Protein AF-E2AMS4-F1 (afdb_monomer)

Mean predicted aligned error: 3.5 Å

Organism: Camponotus floridanus (NCBI:txid104421)

InterPro domains:
  IPR036397 Ribonuclease H superfamily [G3DSA:3.30.420.10] (1-60)

Radius of gyration: 15.58 Å; Cα contacts (8 Å, |Δi|>4): 22; chains: 1; bounding box: 28×19×41 Å

Solvent-accessible surface area (backbone atoms only — not comparable to full-atom values): 3676 Å² total; per-residue (Å²): 106,58,69,55,62,49,44,57,84,54,56,94,60,85,69,97,45,74,65,56,49,51,52,53,50,51,52,50,52,70,67,54,57,70,67,55,55,54,50,40,53,54,53,48,57,54,48,53,54,50,32,60,76,48,73,68,47,94,80,136

Foldseek 3Di:
DLVCQLVVVVPPDDDPDPVRCVVSSVVSSVPDDPVVVVVVVVVVVVVVVVCVVVVNDDDD

pLDDT: mean 93.98, std 3.34, range [79.38, 98.12]

Sequence (60 aa):
YVISKLKRPLRGHRFESIDEIKEKSKKELKAIPTIEFQKCFEDWKNRWHKCIVSGGDYFE

Structure (mmCIF, N/CA/C/O backbone):
data_AF-E2AMS4-F1
#
_entry.id   AF-E2AMS4-F1
#
loop_
_atom_site.group_PDB
_atom_site.id
_atom_site.type_symbol
_atom_site.label_atom_id
_atom_site.label_alt_id
_atom_site.label_comp_id
_atom_site.label_asym_id
_atom_site.label_entity_id
_atom_site.label_seq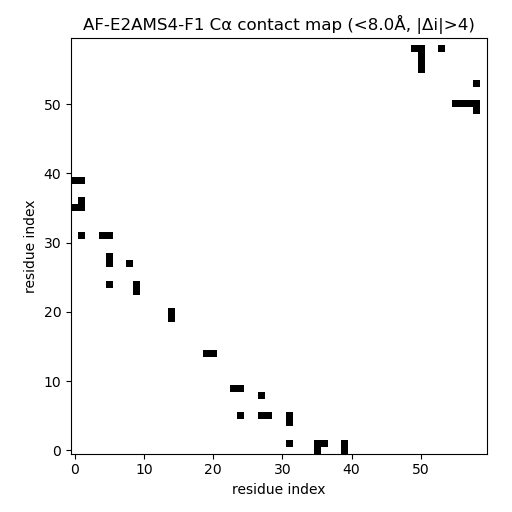_id
_atom_site.pdbx_PDB_ins_code
_atom_site.Cartn_x
_atom_site.Cartn_y
_atom_site.Cartn_z
_atom_site.occupancy
_atom_site.B_iso_or_equiv
_atom_site.auth_seq_id
_atom_site.auth_comp_id
_atom_site.auth_asym_id
_atom_site.auth_atom_id
_atom_site.pdbx_PDB_model_num
ATOM 1 N N . TYR A 1 1 ? -4.925 -1.987 1.494 1.00 79.38 1 TYR A N 1
ATOM 2 C CA . TYR A 1 1 ? -6.060 -1.242 0.918 1.00 79.38 1 TYR A CA 1
ATOM 3 C C . TYR A 1 1 ? -5.755 -0.801 -0.510 1.00 79.38 1 TYR A C 1
ATOM 5 O O . TYR A 1 1 ? -5.969 -1.606 -1.408 1.00 79.38 1 TYR A O 1
ATOM 13 N N . VAL A 1 2 ? -5.145 0.362 -0.759 1.00 87.19 2 VAL A N 1
ATOM 14 C CA . VAL A 1 2 ? -4.779 0.782 -2.133 1.00 87.19 2 VAL A CA 1
ATOM 15 C C . VAL A 1 2 ? -3.408 0.255 -2.565 1.00 87.19 2 VAL A C 1
ATOM 17 O O . VAL A 1 2 ? -3.272 -0.315 -3.642 1.00 87.19 2 VAL A O 1
ATOM 20 N N . ILE A 1 3 ? -2.401 0.329 -1.689 1.00 83.94 3 ILE A N 1
ATOM 21 C CA . ILE A 1 3 ? -1.040 -0.165 -1.981 1.00 83.94 3 ILE A CA 1
ATOM 22 C C . ILE A 1 3 ? -1.049 -1.662 -2.315 1.00 83.94 3 ILE A C 1
ATOM 24 O O . ILE A 1 3 ? -0.314 -2.116 -3.183 1.00 83.94 3 ILE A O 1
ATOM 28 N N . SER A 1 4 ? -1.916 -2.442 -1.666 1.00 88.25 4 SER A N 1
ATOM 29 C CA . SER A 1 4 ? -2.109 -3.858 -1.994 1.00 88.25 4 SER A CA 1
ATOM 30 C C . SER A 1 4 ? -2.677 -4.060 -3.400 1.00 88.25 4 SER A C 1
ATOM 32 O O . SER A 1 4 ? -2.282 -5.008 -4.067 1.00 88.25 4 SER A O 1
ATOM 34 N N . LYS A 1 5 ? -3.574 -3.180 -3.86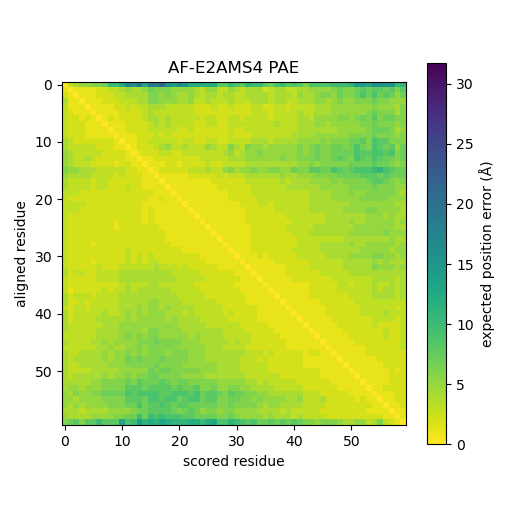3 1.00 89.50 5 LYS A N 1
ATOM 35 C CA . LYS A 1 5 ? -4.131 -3.228 -5.223 1.00 89.50 5 LYS A CA 1
ATOM 36 C C . LYS A 1 5 ? -3.090 -2.837 -6.268 1.00 89.50 5 LYS A C 1
ATOM 38 O O . LYS A 1 5 ? -3.029 -3.498 -7.288 1.00 89.50 5 LYS A O 1
ATOM 43 N N . LEU A 1 6 ? -2.222 -1.870 -5.960 1.00 91.62 6 LEU A N 1
ATOM 44 C CA . LEU A 1 6 ? -1.075 -1.512 -6.800 1.00 91.62 6 LEU A CA 1
ATOM 45 C C . LEU A 1 6 ? -0.021 -2.631 -6.867 1.00 91.62 6 LEU A C 1
ATOM 47 O O . LEU A 1 6 ? 0.497 -2.939 -7.932 1.00 91.62 6 LEU A O 1
ATOM 51 N N . LYS A 1 7 ? 0.317 -3.251 -5.730 1.00 90.38 7 LYS A N 1
ATOM 52 C CA . LYS A 1 7 ? 1.386 -4.262 -5.661 1.00 90.38 7 LYS A CA 1
ATOM 53 C C . LYS A 1 7 ? 1.003 -5.597 -6.293 1.00 90.38 7 LYS A C 1
ATOM 55 O O . LYS A 1 7 ? 1.880 -6.272 -6.813 1.00 90.38 7 LYS A O 1
ATOM 60 N N . ARG A 1 8 ? -0.270 -6.003 -6.223 1.00 93.06 8 ARG A N 1
ATOM 61 C CA . ARG A 1 8 ? -0.757 -7.283 -6.772 1.00 93.06 8 ARG A CA 1
ATOM 62 C C . ARG A 1 8 ? -0.385 -7.504 -8.250 1.00 93.06 8 ARG A C 1
ATOM 64 O O . ARG A 1 8 ? 0.242 -8.527 -8.502 1.00 93.06 8 ARG A O 1
ATOM 71 N N . PRO A 1 9 ? -0.697 -6.594 -9.192 1.00 92.38 9 PRO A N 1
ATOM 72 C CA . PRO A 1 9 ? -0.370 -6.775 -10.610 1.00 92.38 9 PRO A CA 1
ATOM 73 C C . PRO A 1 9 ? 1.135 -6.707 -10.903 1.00 92.38 9 PRO A C 1
ATOM 75 O O . PRO A 1 9 ? 1.592 -7.264 -11.893 1.00 92.38 9 PRO A O 1
ATOM 78 N N . LEU A 1 10 ? 1.920 -6.058 -10.038 1.00 93.62 10 LEU A N 1
ATOM 79 C CA . LEU A 1 10 ? 3.372 -5.925 -10.201 1.00 93.62 10 LEU A CA 1
ATOM 80 C C . LEU A 1 10 ? 4.153 -7.088 -9.564 1.00 93.62 10 LEU A C 1
ATOM 82 O O . LEU A 1 10 ? 5.358 -7.227 -9.775 1.00 93.62 10 LEU A O 1
ATOM 86 N N . ARG A 1 11 ? 3.501 -7.908 -8.732 1.00 94.00 11 ARG A N 1
ATOM 87 C CA . ARG A 1 11 ? 4.166 -8.948 -7.944 1.00 94.00 11 ARG A CA 1
ATOM 88 C C . ARG A 1 11 ? 4.621 -10.096 -8.841 1.00 94.00 11 ARG A C 1
ATOM 90 O O . ARG A 1 11 ? 3.844 -10.612 -9.631 1.00 94.00 11 ARG A O 1
ATOM 97 N N . GLY A 1 12 ? 5.863 -10.538 -8.653 1.00 93.19 12 GLY A N 1
ATOM 98 C CA . GLY A 1 12 ? 6.427 -11.665 -9.403 1.00 93.19 12 GLY A CA 1
ATOM 99 C C . GLY A 1 12 ? 6.810 -11.323 -10.843 1.00 93.19 12 GLY A C 1
ATOM 100 O O . GLY A 1 12 ? 7.313 -12.190 -11.549 1.00 93.19 12 GLY A O 1
ATOM 101 N N . HIS A 1 13 ? 6.621 -10.072 -11.270 1.00 94.44 13 HIS A N 1
ATOM 102 C CA . HIS A 1 13 ? 7.100 -9.603 -12.558 1.00 94.44 13 HIS A CA 1
ATOM 103 C C . HIS A 1 13 ? 8.512 -9.033 -12.411 1.00 94.44 13 HIS A C 1
ATOM 105 O O . HIS A 1 13 ? 8.763 -8.184 -11.552 1.00 94.44 13 HIS A O 1
ATOM 111 N N . ARG A 1 14 ? 9.439 -9.517 -13.241 1.00 95.44 14 ARG A N 1
ATOM 112 C CA . ARG A 1 14 ? 10.769 -8.927 -13.390 1.00 95.44 14 ARG A CA 1
ATOM 113 C C . ARG A 1 14 ? 10.675 -7.816 -14.430 1.00 95.44 14 ARG A C 1
ATOM 115 O O . ARG A 1 14 ? 10.050 -8.009 -15.465 1.00 95.44 14 ARG A O 1
ATOM 122 N N . PHE A 1 15 ? 11.275 -6.676 -14.123 1.00 95.94 15 PHE A N 1
ATOM 123 C CA . PHE A 1 15 ? 11.353 -5.525 -15.016 1.00 95.94 15 PHE A CA 1
ATOM 124 C C . PHE A 1 15 ? 12.807 -5.367 -15.452 1.00 95.94 15 PHE A C 1
ATOM 126 O O . PHE A 1 15 ? 13.716 -5.599 -14.649 1.00 95.94 15 PHE A O 1
ATOM 133 N N . GLU A 1 16 ? 13.015 -4.978 -16.702 1.00 96.31 16 GLU A N 1
ATOM 134 C CA . GLU A 1 16 ? 14.346 -4.828 -17.296 1.00 96.31 16 GLU A CA 1
ATOM 135 C C . GLU A 1 16 ? 14.969 -3.467 -16.956 1.00 96.31 16 GLU A C 1
ATOM 137 O O . GLU A 1 16 ? 16.188 -3.302 -17.004 1.00 96.31 16 GLU A O 1
ATOM 142 N N . SER A 1 17 ? 14.153 -2.476 -16.573 1.00 97.94 17 SER A N 1
ATOM 143 C CA . SER A 1 17 ? 14.635 -1.142 -16.210 1.00 97.94 17 SER A CA 1
ATOM 144 C C . SER A 1 17 ? 13.801 -0.448 -15.130 1.00 97.94 17 SER A C 1
ATOM 146 O O . SER A 1 17 ? 12.646 -0.787 -14.854 1.00 97.94 17 SER A O 1
ATOM 148 N N . ILE A 1 18 ? 14.400 0.585 -14.527 1.00 97.06 18 ILE A N 1
ATOM 149 C CA . ILE A 1 18 ? 13.722 1.470 -13.568 1.00 97.06 18 ILE A CA 1
ATOM 150 C C . ILE A 1 18 ? 12.588 2.253 -14.251 1.00 97.06 18 ILE A C 1
ATOM 152 O O . ILE A 1 18 ? 11.560 2.534 -13.630 1.00 97.06 18 ILE A O 1
ATOM 156 N N . ASP A 1 19 ? 12.751 2.610 -15.521 1.00 98.12 19 ASP A N 1
ATOM 157 C CA . ASP A 1 19 ? 11.729 3.366 -16.242 1.00 98.12 19 ASP A CA 1
ATOM 158 C C . ASP A 1 19 ? 10.509 2.498 -16.545 1.00 98.12 19 ASP A C 1
ATOM 160 O O . ASP A 1 19 ? 9.378 2.945 -16.349 1.00 98.12 19 ASP A O 1
ATOM 164 N N . GLU A 1 20 ? 10.725 1.222 -16.872 1.00 97.06 20 GLU A N 1
ATOM 165 C CA . GLU A 1 20 ? 9.645 0.260 -17.080 1.00 97.06 20 GLU A CA 1
ATOM 166 C C . GLU A 1 20 ? 8.799 0.074 -15.808 1.00 97.06 20 GLU A C 1
ATOM 168 O O . GLU A 1 20 ? 7.565 0.139 -15.855 1.00 97.06 20 GLU A O 1
ATOM 173 N N . ILE A 1 21 ? 9.438 -0.104 -14.643 1.00 95.62 21 ILE A N 1
ATOM 174 C CA . ILE A 1 21 ? 8.702 -0.247 -13.378 1.00 95.62 21 ILE A CA 1
ATOM 175 C C . ILE A 1 21 ? 7.972 1.046 -13.003 1.00 95.62 21 ILE A C 1
ATOM 177 O O . ILE A 1 21 ? 6.846 0.973 -12.503 1.00 95.62 21 ILE A O 1
ATOM 181 N N . LYS A 1 22 ? 8.545 2.228 -13.270 1.00 96.56 22 LYS A N 1
ATOM 182 C CA . LYS A 1 22 ? 7.868 3.514 -13.034 1.00 96.56 22 LYS A CA 1
ATOM 183 C C . LYS A 1 22 ? 6.633 3.657 -13.915 1.00 96.56 22 LYS A C 1
ATOM 185 O O . LYS A 1 22 ? 5.574 4.035 -13.411 1.00 96.56 22 LYS A O 1
ATOM 190 N N . GLU A 1 23 ? 6.749 3.351 -15.204 1.00 97.00 23 GLU A N 1
ATOM 191 C CA . GLU A 1 23 ? 5.645 3.461 -16.155 1.00 97.00 23 GLU A CA 1
ATOM 192 C C . GLU A 1 23 ? 4.510 2.498 -15.799 1.00 97.00 23 GLU A C 1
ATOM 194 O O . GLU A 1 23 ? 3.365 2.931 -15.621 1.00 97.00 23 GLU A O 1
ATOM 199 N N . LYS A 1 24 ? 4.829 1.212 -15.601 1.00 95.94 24 LYS A N 1
ATOM 200 C CA . LYS A 1 24 ? 3.839 0.198 -15.221 1.00 95.94 24 LYS A CA 1
ATOM 201 C C . LYS A 1 24 ? 3.198 0.527 -13.871 1.00 95.94 24 LYS A C 1
ATOM 203 O O . LYS A 1 24 ? 1.976 0.520 -13.770 1.00 95.94 24 LYS A O 1
ATOM 208 N N . SER A 1 25 ? 3.975 0.940 -12.865 1.00 95.00 25 SER A N 1
ATOM 209 C CA . SER A 1 25 ? 3.421 1.364 -11.567 1.00 95.00 25 SER A CA 1
ATOM 210 C C . SER A 1 25 ? 2.487 2.569 -11.695 1.00 95.00 25 SER A C 1
ATOM 212 O O . SER A 1 25 ? 1.430 2.602 -11.069 1.00 95.00 25 SER A O 1
ATOM 214 N N . LYS A 1 26 ? 2.840 3.562 -12.522 1.00 96.19 26 LYS A N 1
ATOM 215 C CA . LYS A 1 26 ? 2.002 4.745 -12.770 1.00 96.19 26 LYS A CA 1
ATOM 216 C C . LYS A 1 26 ? 0.702 4.372 -13.477 1.00 96.19 26 LYS A C 1
ATOM 218 O O . LYS A 1 26 ? -0.343 4.929 -13.141 1.00 96.19 26 LYS A O 1
ATOM 223 N N . LYS A 1 27 ? 0.759 3.453 -14.443 1.00 95.94 27 LYS A N 1
ATOM 224 C CA . LYS A 1 27 ? -0.419 2.942 -15.149 1.00 95.94 27 LYS A CA 1
ATOM 225 C C . LYS A 1 27 ? -1.365 2.226 -14.187 1.00 95.94 27 LYS A C 1
ATOM 227 O O . LYS A 1 27 ? -2.534 2.594 -14.123 1.00 95.94 27 LYS A O 1
ATOM 232 N N . GLU A 1 28 ? -0.847 1.289 -13.395 1.00 95.38 28 GLU A N 1
ATOM 233 C CA . GLU A 1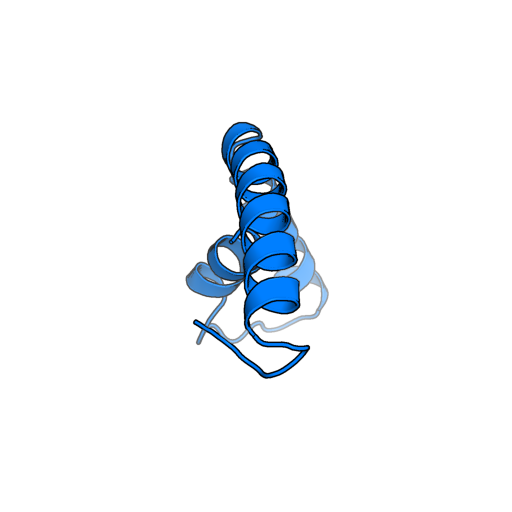 28 ? -1.638 0.561 -12.396 1.00 95.38 28 GLU A CA 1
ATOM 234 C C . GLU A 1 28 ? -2.239 1.508 -11.353 1.00 95.38 28 GLU A C 1
ATOM 236 O O . GLU A 1 28 ? -3.416 1.402 -11.027 1.00 95.38 28 GLU A O 1
ATOM 241 N N . LEU A 1 29 ? -1.474 2.499 -10.882 1.00 94.75 29 LEU A N 1
ATOM 242 C CA . LEU A 1 29 ? -1.972 3.492 -9.931 1.00 94.75 29 LEU A CA 1
ATOM 243 C C . LEU A 1 29 ? -3.142 4.306 -10.502 1.00 94.75 29 LEU A C 1
ATOM 245 O O . LEU A 1 29 ? -4.134 4.512 -9.808 1.00 94.75 29 LEU A O 1
ATOM 249 N N . LYS A 1 30 ? -3.038 4.754 -11.759 1.00 95.31 30 LYS A N 1
ATOM 250 C CA . LYS A 1 30 ? -4.096 5.516 -12.443 1.00 95.31 30 LYS A CA 1
ATOM 251 C C . LYS A 1 30 ? -5.343 4.686 -12.742 1.00 95.31 30 LYS A C 1
ATOM 253 O O . LYS A 1 30 ? -6.416 5.260 -12.894 1.00 95.31 30 LYS A O 1
ATOM 258 N N . ALA A 1 31 ? -5.206 3.366 -12.846 1.00 95.38 31 ALA A N 1
ATOM 259 C CA . ALA A 1 31 ? -6.331 2.465 -13.057 1.00 95.38 31 ALA A CA 1
ATOM 260 C C . ALA A 1 31 ? -7.175 2.263 -11.786 1.00 95.38 31 ALA A C 1
ATOM 262 O O . ALA A 1 31 ? -8.307 1.791 -11.879 1.00 95.38 31 ALA A O 1
ATOM 263 N N . ILE A 1 32 ? -6.658 2.620 -10.601 1.00 94.62 32 ILE A N 1
ATOM 264 C CA . ILE A 1 32 ? -7.406 2.512 -9.345 1.00 94.62 32 ILE A CA 1
ATOM 265 C C . ILE A 1 32 ? -8.478 3.614 -9.294 1.00 94.62 32 ILE A C 1
ATOM 267 O O . ILE A 1 32 ? -8.134 4.798 -9.309 1.00 94.62 32 ILE A O 1
ATOM 271 N N . PRO A 1 33 ? -9.772 3.264 -9.167 1.00 95.12 33 PRO A N 1
ATOM 272 C CA . PRO A 1 33 ? -10.836 4.254 -9.051 1.00 95.12 33 PRO A CA 1
ATOM 273 C C . PRO A 1 33 ? -10.699 5.116 -7.792 1.00 95.12 33 PRO A C 1
ATOM 275 O O . PRO A 1 33 ? -10.382 4.606 -6.716 1.00 95.12 33 PRO A O 1
ATOM 278 N N . THR A 1 34 ? -11.042 6.404 -7.880 1.00 94.69 34 THR A N 1
ATOM 279 C CA . THR A 1 34 ? -10.991 7.347 -6.744 1.00 94.69 34 THR A CA 1
ATOM 280 C C . THR A 1 34 ? -11.782 6.860 -5.525 1.00 94.69 34 THR A C 1
ATOM 282 O O . THR A 1 34 ? -11.338 7.037 -4.391 1.00 94.69 34 THR A O 1
ATOM 285 N N . ILE A 1 35 ? -12.908 6.173 -5.743 1.00 94.88 35 ILE A N 1
ATOM 286 C CA . ILE A 1 35 ? -13.734 5.594 -4.672 1.00 94.88 35 ILE A CA 1
ATOM 287 C C . ILE A 1 35 ? -12.960 4.594 -3.796 1.00 94.88 35 ILE A C 1
ATOM 289 O O . ILE A 1 35 ? -13.225 4.471 -2.604 1.00 94.88 35 ILE A O 1
ATOM 293 N N . GLU A 1 36 ? -11.955 3.906 -4.341 1.00 93.81 36 GLU A N 1
ATOM 294 C CA . GLU A 1 36 ? -11.136 2.964 -3.573 1.00 93.81 36 GLU A CA 1
ATOM 295 C C . GLU A 1 36 ? -10.166 3.684 -2.628 1.00 93.81 36 GLU A C 1
ATOM 297 O O . GLU A 1 36 ? -9.858 3.172 -1.550 1.00 93.81 36 GLU A O 1
ATOM 302 N N . PHE A 1 37 ? -9.722 4.891 -2.990 1.00 92.00 37 PHE A N 1
ATOM 303 C CA . PHE A 1 37 ? -8.966 5.751 -2.082 1.0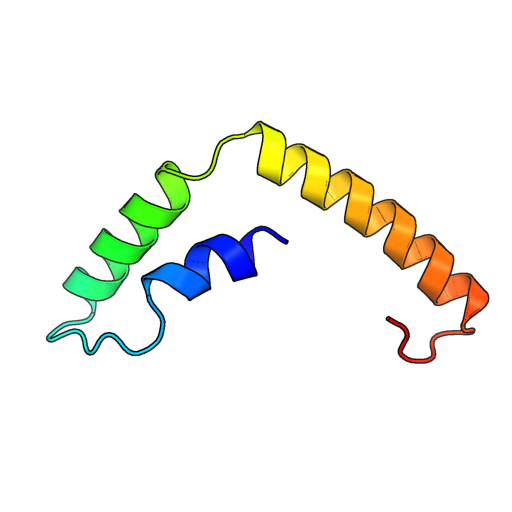0 92.00 37 PHE A CA 1
ATOM 304 C C . PHE A 1 37 ? -9.863 6.276 -0.962 1.00 92.00 37 PHE A C 1
ATOM 306 O O . PHE A 1 37 ? -9.468 6.220 0.198 1.00 92.00 37 PHE A O 1
ATOM 313 N N . GLN A 1 38 ? -11.087 6.708 -1.282 1.00 93.75 38 GLN A N 1
ATOM 314 C CA . GLN A 1 38 ? -12.061 7.159 -0.281 1.00 93.75 38 GLN A CA 1
ATOM 315 C C . GLN A 1 38 ? -12.373 6.056 0.737 1.00 93.75 38 GLN A C 1
ATOM 317 O O . GLN A 1 38 ? -12.238 6.276 1.938 1.00 93.75 38 GLN A O 1
ATOM 322 N N . LYS A 1 39 ? -12.673 4.836 0.271 1.00 93.69 39 LYS A N 1
ATOM 323 C CA . LYS A 1 39 ? -12.869 3.671 1.151 1.00 93.69 39 LYS A CA 1
ATOM 324 C C . LYS A 1 39 ? -11.653 3.390 2.033 1.00 93.69 39 LYS A C 1
ATOM 326 O O . LYS A 1 39 ? -11.811 3.083 3.205 1.00 93.69 39 LYS A O 1
ATOM 331 N N . CYS A 1 40 ? -10.437 3.538 1.503 1.00 93.25 40 CYS A N 1
ATOM 332 C CA . CYS A 1 40 ? -9.216 3.355 2.289 1.00 93.25 40 CYS A CA 1
ATOM 333 C C . CYS A 1 40 ? -9.117 4.340 3.464 1.00 93.25 40 CYS A C 1
ATOM 335 O O . CYS A 1 40 ? -8.641 3.955 4.530 1.00 93.25 40 CYS A O 1
ATOM 337 N N . PHE A 1 41 ? -9.552 5.592 3.287 1.00 92.44 41 PHE A N 1
ATOM 338 C CA . PHE A 1 41 ? -9.585 6.563 4.384 1.00 92.44 41 PHE A CA 1
ATOM 339 C C . PHE A 1 41 ? -10.625 6.189 5.446 1.00 92.44 41 PHE A C 1
ATOM 341 O O . PHE A 1 41 ? -10.346 6.306 6.638 1.00 92.44 41 PHE A O 1
ATOM 348 N N . GLU A 1 42 ? -11.790 5.685 5.035 1.00 94.31 42 GLU A N 1
ATOM 349 C CA . GLU A 1 42 ? -12.799 5.159 5.963 1.00 94.31 42 GLU A CA 1
ATOM 350 C C . GLU A 1 42 ? -12.274 3.948 6.751 1.00 94.31 42 GLU A C 1
ATOM 352 O O . GLU A 1 42 ? -12.359 3.918 7.980 1.00 94.31 42 GLU A O 1
ATOM 357 N N . ASP A 1 43 ? -11.626 2.998 6.074 1.00 92.75 43 ASP A N 1
ATOM 358 C CA . ASP A 1 43 ? -11.003 1.832 6.710 1.00 92.75 43 ASP A CA 1
ATOM 359 C C . ASP A 1 43 ? -9.916 2.237 7.716 1.00 92.75 43 ASP A C 1
ATOM 361 O O . ASP A 1 43 ? -9.790 1.628 8.780 1.00 92.75 43 ASP A O 1
ATOM 365 N N . TRP A 1 44 ? -9.132 3.277 7.417 1.00 92.69 44 TRP A N 1
ATOM 366 C CA . TRP A 1 44 ? -8.127 3.798 8.347 1.00 92.69 44 TRP A CA 1
ATOM 367 C C . TRP A 1 44 ? -8.738 4.358 9.627 1.00 92.69 44 TRP A C 1
ATOM 369 O O . TRP A 1 44 ? -8.222 4.055 10.702 1.00 92.69 44 TRP A O 1
ATOM 379 N N . LYS A 1 45 ? -9.863 5.079 9.546 1.00 93.81 45 LYS A N 1
ATOM 380 C CA . LYS A 1 45 ? -10.581 5.546 10.744 1.00 93.81 45 LYS A CA 1
ATOM 381 C C . LYS A 1 45 ? -11.030 4.377 11.620 1.00 93.81 45 LYS A C 1
ATOM 383 O O . LYS A 1 45 ? -10.824 4.401 12.833 1.00 93.81 45 LYS A O 1
ATOM 388 N N . ASN A 1 46 ? -11.544 3.313 11.005 1.00 93.88 46 ASN A N 1
ATOM 389 C CA . ASN A 1 46 ? -11.926 2.096 11.725 1.00 93.88 46 ASN A CA 1
ATOM 390 C C . ASN A 1 46 ? -10.717 1.413 12.384 1.00 93.88 46 ASN A C 1
ATOM 392 O O . ASN A 1 46 ? -10.797 0.969 13.531 1.00 93.88 46 ASN A O 1
ATOM 396 N N . ARG A 1 47 ? -9.567 1.360 11.696 1.00 94.44 47 ARG A N 1
ATOM 397 C CA . ARG A 1 47 ? -8.328 0.809 12.268 1.00 94.44 47 ARG A CA 1
ATOM 398 C C . ARG A 1 47 ?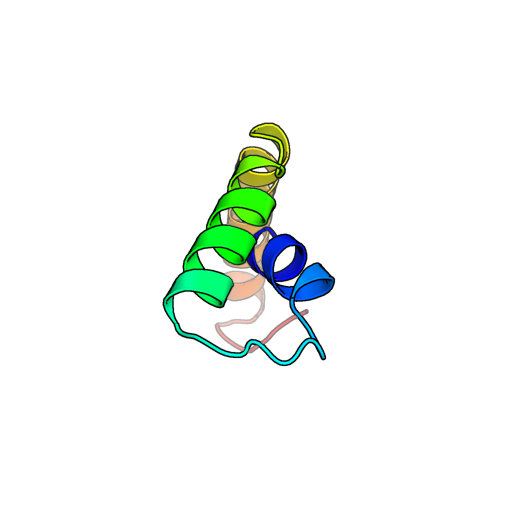 -7.788 1.638 13.425 1.00 94.44 47 ARG A C 1
ATOM 400 O O . ARG A 1 47 ? -7.292 1.050 14.378 1.00 94.44 47 ARG A O 1
ATOM 407 N N . TRP A 1 48 ? -7.886 2.965 13.385 1.00 94.81 48 TRP A N 1
ATOM 408 C CA . TRP A 1 48 ? -7.492 3.792 14.529 1.00 94.81 48 TRP A CA 1
ATOM 409 C C . TRP A 1 48 ? -8.303 3.445 15.773 1.00 94.81 48 TRP A C 1
ATOM 411 O O . TRP A 1 48 ? -7.729 3.288 16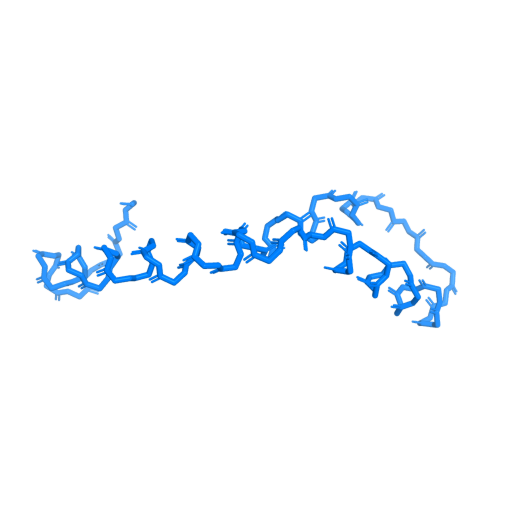.845 1.00 94.81 48 TRP A O 1
ATOM 421 N N . HIS A 1 49 ? -9.611 3.232 15.623 1.00 96.00 49 HIS A N 1
ATOM 422 C CA . HIS A 1 49 ? -10.445 2.808 16.743 1.00 96.00 49 HIS A CA 1
ATOM 423 C C . HIS A 1 49 ? -10.029 1.434 17.287 1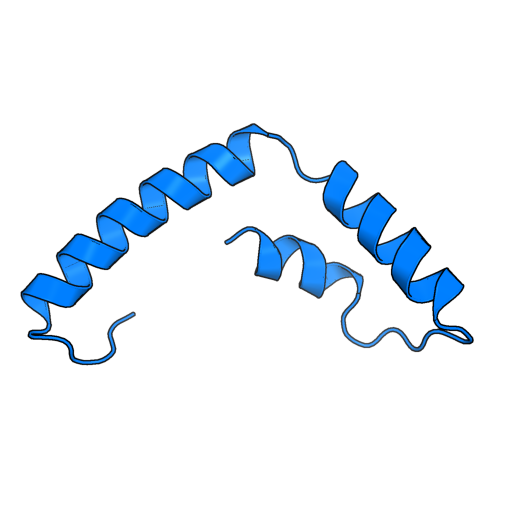.00 96.00 49 HIS A C 1
ATOM 425 O O . HIS A 1 49 ? -9.878 1.270 18.495 1.00 96.00 49 HIS A O 1
ATOM 431 N N . LYS A 1 50 ? -9.742 0.469 16.401 1.00 96.31 50 LYS A N 1
ATOM 432 C CA . LYS A 1 50 ? -9.206 -0.841 16.805 1.00 96.31 50 LYS A CA 1
ATOM 433 C C . LYS A 1 50 ? -7.876 -0.733 17.558 1.00 96.31 50 LYS A C 1
ATOM 435 O O . LYS A 1 50 ? -7.698 -1.442 18.537 1.00 96.31 50 LYS A O 1
ATOM 440 N N . CYS A 1 51 ? -6.991 0.177 17.150 1.00 97.12 51 CYS A N 1
ATOM 441 C CA . CYS A 1 51 ? -5.714 0.427 17.826 1.00 97.12 51 CYS A CA 1
ATOM 442 C C . CYS A 1 51 ? -5.8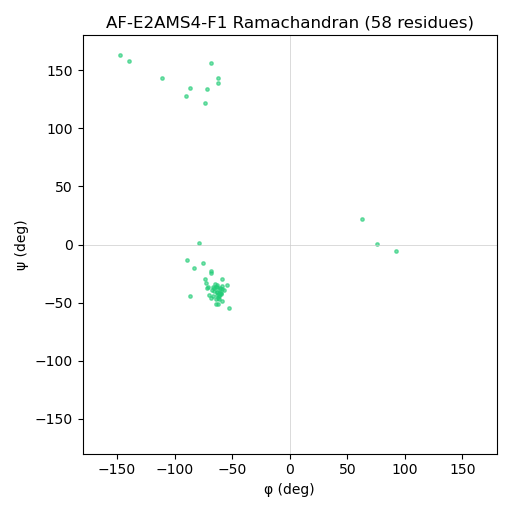90 0.940 19.259 1.00 97.12 51 CYS A C 1
ATOM 444 O O . CYS A 1 51 ? -5.102 0.609 20.139 1.00 97.12 51 CYS A O 1
ATOM 446 N N . ILE A 1 52 ? -6.913 1.766 19.493 1.00 96.75 52 ILE A N 1
ATOM 447 C CA . ILE A 1 52 ? -7.247 2.251 20.836 1.00 96.75 52 ILE A CA 1
ATOM 448 C C . ILE A 1 52 ? -7.761 1.087 21.687 1.00 96.75 52 ILE A C 1
ATOM 450 O O . ILE A 1 52 ? -7.307 0.904 22.812 1.00 96.75 52 ILE A O 1
ATOM 454 N N . VAL A 1 53 ? -8.669 0.275 21.137 1.00 96.75 53 VAL A N 1
ATOM 455 C CA . VAL A 1 53 ? -9.231 -0.898 21.829 1.00 96.75 53 VAL A CA 1
ATOM 456 C C . VAL A 1 53 ? -8.157 -1.944 22.139 1.00 96.75 53 VAL A C 1
ATOM 458 O O . VAL A 1 53 ? -8.214 -2.570 23.193 1.00 96.75 53 VAL A O 1
ATOM 461 N N . SER A 1 54 ? -7.160 -2.111 21.267 1.00 97.00 54 SER A N 1
ATOM 462 C CA . SER A 1 54 ? -6.032 -3.018 21.495 1.00 97.00 54 SER A CA 1
ATOM 463 C C . SER A 1 54 ? -4.966 -2.456 22.440 1.00 97.00 54 SER A C 1
ATOM 465 O O . SER A 1 54 ? -3.943 -3.100 22.636 1.00 97.00 54 SER A O 1
ATOM 467 N N . GLY A 1 55 ? -5.140 -1.250 22.994 1.00 96.69 55 GLY A N 1
ATOM 468 C CA . GLY A 1 55 ? -4.126 -0.631 23.852 1.00 96.69 55 GLY A CA 1
ATOM 469 C C . GLY A 1 55 ? -2.804 -0.341 23.131 1.00 96.69 55 GLY A C 1
ATOM 470 O O . GLY A 1 55 ? -1.769 -0.209 23.778 1.00 96.69 55 GLY A O 1
ATOM 471 N N . GLY A 1 56 ? -2.829 -0.244 21.798 1.00 94.25 56 GLY A N 1
ATOM 472 C CA . GLY A 1 56 ? -1.639 -0.077 20.964 1.00 94.25 56 GLY A CA 1
ATOM 473 C C . GLY A 1 56 ? -1.017 -1.379 20.453 1.00 94.25 56 GLY A C 1
ATOM 474 O O . GLY A 1 56 ? -0.112 -1.307 19.622 1.00 94.25 56 GLY A O 1
ATOM 475 N N . ASP A 1 57 ? -1.510 -2.550 20.868 1.00 96.56 57 ASP A N 1
ATOM 476 C CA . ASP A 1 57 ? -1.036 -3.829 20.335 1.00 96.56 57 ASP A CA 1
ATOM 477 C C . ASP A 1 57 ? -1.439 -4.013 18.869 1.00 96.56 57 ASP A C 1
ATOM 479 O O . ASP A 1 57 ? -2.424 -3.438 18.393 1.00 96.56 57 ASP A O 1
ATOM 483 N N . TYR A 1 58 ? -0.692 -4.849 18.144 1.00 94.88 58 TYR A N 1
ATOM 484 C CA . TYR A 1 58 ? -1.050 -5.237 16.782 1.00 94.88 58 TYR A CA 1
ATOM 485 C C . TYR A 1 58 ? -2.392 -5.981 16.750 1.00 94.88 58 TYR A C 1
ATOM 487 O O . TYR A 1 58 ? -2.663 -6.850 17.573 1.00 94.88 58 TYR A O 1
ATOM 495 N N . PHE A 1 59 ? -3.210 -5.665 15.749 1.00 92.88 59 PHE A N 1
ATOM 496 C CA . PHE A 1 59 ? -4.533 -6.252 15.539 1.00 92.88 59 PHE A CA 1
ATOM 497 C C . PHE A 1 59 ? -4.785 -6.517 14.050 1.00 92.88 59 PHE A C 1
ATOM 499 O O . PHE A 1 59 ? -4.185 -5.872 13.176 1.00 92.88 59 PHE A O 1
ATOM 506 N N . GLU A 1 60 ? -5.711 -7.440 13.779 1.00 86.50 60 GLU A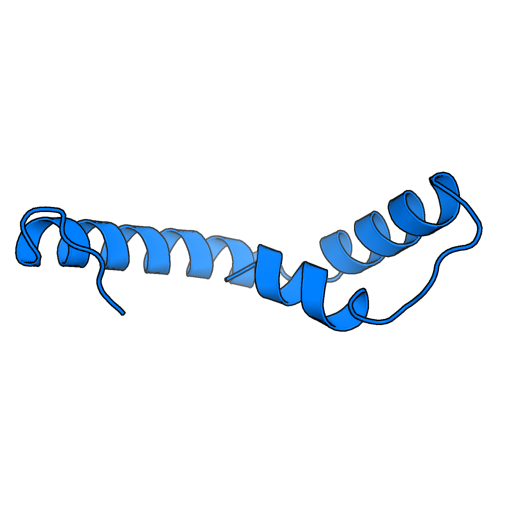 N 1
ATOM 507 C CA . GLU A 1 60 ? -6.253 -7.716 12.440 1.00 86.50 60 GLU A CA 1
ATOM 508 C C . GLU A 1 60 ? -7.308 -6.685 11.993 1.00 86.50 60 GLU A C 1
ATOM 510 O O . GLU A 1 60 ? -8.234 -6.324 12.768 1.00 86.50 60 GLU A O 1
#

Secondary structure (DSSP, 8-state):
-HHHHHHHHHTT---SSHHHHHHHHHHHHHHS-HHHHHHHHHHHHHHHHHHHHTTT----